Protein AF-A0A957AWR9-F1 (afdb_monomer_lite)

Foldseek 3Di:
DDDDDDDDPPPPPPLDDPDQDEDEEAQVCVQVLQVDQDPVRDRHFKYFHNDLQLFPVVLLVVLVCLQVVLVVCCVVVVPVVSNVVSVVVSVVSNCVRQQSSQKHFHHAQKKFFKDAPNHTDDIDHGGIGGHHSRIGGGMIGGNDDDDDDDDVVSVDDPD

Secondary structure (DSSP, 8-state):
-------S----------PPPEEEE-TTTHHHHTTSPPTTSPPPSEEEES----S-HHHHHHHHHHHHHHHHHHHHTT-HHHHHHHHHHHHHHHHHHHHHHHEEEEPTTEEEEEEETTEEEEEE-SEEEE--TT-EEEEEEE-S-------GGG-----

Sequence (159 aa):
MTESTLSNSYLTEHQGYSQLTQIRVPLAEAGEAFTMRDASGKIPIILVPAQPNRVRNELVLTALIIIFGGVALGLIFDRAVLISLALPIGLLLLVLGVYRAFIVRIPEGAKALLTRGGRYVRTVGAGTHLLAPWYVISHLVTEREIPFDVPVVNSPTKD

pLDDT: mean 72.15, std 16.51, range [33.09, 93.88]

Structure (mmCIF, N/CA/C/O backbone):
data_AF-A0A957AWR9-F1
#
_entry.id   AF-A0A957AWR9-F1
#
loop_
_atom_site.group_PDB
_atom_site.id
_atom_site.type_symbol
_atom_site.label_atom_id
_atom_site.label_alt_id
_atom_site.label_comp_id
_atom_site.label_asym_id
_atom_site.label_entity_id
_atom_site.label_seq_id
_atom_site.pdbx_PDB_ins_code
_atom_site.Cartn_x
_atom_site.Cartn_y
_atom_site.Cartn_z
_atom_site.occupancy
_atom_site.B_iso_or_equiv
_atom_site.auth_seq_id
_atom_site.auth_comp_id
_atom_site.auth_asym_id
_atom_site.auth_atom_id
_atom_site.pdbx_PDB_model_num
ATOM 1 N N . MET A 1 1 ? -58.105 -12.584 -0.917 1.00 40.47 1 MET A N 1
ATOM 2 C CA . MET A 1 1 ? -57.570 -13.396 -2.026 1.00 40.47 1 MET A CA 1
ATOM 3 C C . MET A 1 1 ? -56.784 -12.437 -2.910 1.00 40.47 1 MET A C 1
ATOM 5 O O . MET A 1 1 ? -57.410 -11.570 -3.492 1.00 40.47 1 MET A O 1
ATOM 9 N N . THR A 1 2 ? -55.459 -12.418 -2.984 1.00 40.19 2 THR A N 1
ATOM 10 C CA . THR A 1 2 ? -54.402 -13.219 -2.347 1.00 40.19 2 THR A CA 1
ATOM 11 C C . THR A 1 2 ? -53.068 -12.570 -2.750 1.00 40.19 2 THR A C 1
ATOM 13 O O . THR A 1 2 ? -52.989 -11.930 -3.793 1.00 40.19 2 THR A O 1
ATOM 16 N N . GLU A 1 3 ? -52.079 -12.717 -1.875 1.00 42.53 3 GLU A N 1
ATOM 17 C CA . GLU A 1 3 ? -50.635 -12.446 -1.974 1.00 42.53 3 GLU A CA 1
ATOM 18 C C . GLU A 1 3 ? -49.984 -12.331 -3.368 1.00 42.53 3 GLU A C 1
ATOM 20 O O . GLU A 1 3 ? -50.230 -13.169 -4.227 1.00 42.53 3 GLU A O 1
ATOM 25 N N . SER A 1 4 ? -49.056 -11.367 -3.517 1.00 46.81 4 SER A N 1
ATOM 26 C CA . SER A 1 4 ? -47.712 -11.509 -4.139 1.00 46.81 4 SER A CA 1
ATOM 27 C C . SER A 1 4 ? -47.152 -10.107 -4.464 1.00 46.81 4 SER A C 1
ATOM 29 O O . SER A 1 4 ? -47.841 -9.348 -5.133 1.00 46.81 4 SER A O 1
ATOM 31 N N . THR A 1 5 ? -45.959 -9.618 -4.121 1.00 44.06 5 THR A N 1
ATOM 32 C CA . THR A 1 5 ? -44.753 -10.119 -3.444 1.00 44.06 5 THR A CA 1
ATOM 33 C C . THR A 1 5 ? -43.879 -8.858 -3.289 1.00 44.06 5 THR A C 1
ATOM 35 O O . THR A 1 5 ? -43.506 -8.241 -4.279 1.00 44.06 5 THR A O 1
ATOM 38 N N . LEU A 1 6 ? -43.740 -8.267 -2.102 1.00 49.66 6 LEU A N 1
ATOM 39 C CA . LEU A 1 6 ? -42.608 -8.502 -1.197 1.00 49.66 6 LEU A CA 1
ATOM 40 C C . LEU A 1 6 ? -41.234 -8.550 -1.896 1.00 49.66 6 LEU A C 1
ATOM 42 O O . LEU A 1 6 ? -40.639 -9.615 -1.994 1.00 49.66 6 LEU A O 1
ATOM 46 N N . SER A 1 7 ? -40.700 -7.412 -2.353 1.00 39.31 7 SER A N 1
ATOM 47 C CA . SER A 1 7 ? -39.244 -7.275 -2.555 1.00 39.31 7 SER A CA 1
ATOM 48 C C . SER A 1 7 ? -38.808 -5.816 -2.728 1.00 39.31 7 SER A C 1
ATOM 50 O O . SER A 1 7 ? -38.272 -5.434 -3.760 1.00 39.31 7 SER A O 1
ATOM 52 N N . ASN A 1 8 ? -39.093 -4.939 -1.762 1.00 42.47 8 ASN A N 1
ATOM 53 C CA . ASN A 1 8 ? -38.449 -3.614 -1.771 1.00 42.47 8 ASN A CA 1
ATOM 54 C C . ASN A 1 8 ? -38.182 -3.033 -0.381 1.00 42.47 8 ASN A C 1
ATOM 56 O O . ASN A 1 8 ? -38.018 -1.832 -0.202 1.00 42.47 8 ASN A O 1
ATOM 60 N N . SER A 1 9 ? -38.114 -3.913 0.613 1.00 38.59 9 SER A N 1
ATOM 61 C CA . SER A 1 9 ? -37.796 -3.578 1.994 1.00 38.59 9 SER A CA 1
ATOM 62 C C . SER A 1 9 ? -36.631 -4.435 2.474 1.00 38.59 9 SER A C 1
ATOM 64 O O . SER A 1 9 ? -36.708 -5.083 3.513 1.00 38.59 9 SER A O 1
ATOM 66 N N . TYR A 1 10 ? -35.522 -4.421 1.732 1.00 35.12 10 TYR A N 1
ATOM 67 C CA . TYR A 1 10 ? -34.215 -4.576 2.368 1.00 35.12 10 TYR A CA 1
ATOM 68 C C . TYR A 1 10 ? -33.905 -3.247 3.052 1.00 35.12 10 TYR A C 1
ATOM 70 O O . TYR A 1 10 ? -33.071 -2.458 2.615 1.00 35.12 10 TYR A O 1
ATOM 78 N N . LEU A 1 11 ? -34.661 -2.988 4.120 1.00 33.09 11 LEU A N 1
ATOM 79 C CA . LEU A 1 11 ? -34.171 -2.205 5.229 1.00 33.09 11 LEU A CA 1
ATOM 80 C C . LEU A 1 11 ? -32.876 -2.899 5.638 1.00 33.09 11 LEU A C 1
ATOM 82 O O . LEU A 1 11 ? -32.898 -3.950 6.277 1.00 33.09 11 LEU A O 1
ATOM 86 N N . THR A 1 12 ? -31.739 -2.335 5.245 1.00 39.59 12 THR A N 1
ATOM 87 C CA . THR A 1 12 ? -30.506 -2.536 5.994 1.00 39.59 12 THR A CA 1
ATOM 88 C C . THR A 1 12 ? -30.711 -1.812 7.320 1.00 39.59 12 THR A C 1
ATOM 90 O O . THR A 1 12 ? -30.185 -0.729 7.562 1.00 39.59 12 THR A O 1
ATOM 93 N N . GLU A 1 13 ? -31.566 -2.389 8.160 1.00 37.34 13 GLU A N 1
ATOM 94 C CA . GLU A 1 13 ? -31.591 -2.139 9.582 1.00 37.34 13 GLU A CA 1
ATOM 95 C C . GLU A 1 13 ? -30.260 -2.695 10.083 1.00 37.34 13 GLU A C 1
ATOM 97 O O . GLU A 1 13 ? -30.120 -3.865 10.437 1.00 37.34 13 GLU A O 1
ATOM 102 N N . HIS A 1 14 ? -29.221 -1.863 10.009 1.00 39.31 14 HIS A N 1
ATOM 103 C CA . HIS A 1 14 ? -28.041 -2.048 10.828 1.00 39.31 14 HIS A CA 1
ATOM 104 C C . HIS A 1 14 ? -28.514 -1.894 12.272 1.00 39.31 14 HIS A C 1
ATOM 106 O O . HIS A 1 14 ? -28.476 -0.802 12.833 1.00 39.31 14 HIS A O 1
ATOM 112 N N . GLN A 1 15 ? -29.028 -2.989 12.839 1.00 39.22 15 GLN A N 1
ATOM 113 C CA . GLN A 1 15 ? -29.236 -3.143 14.269 1.00 39.22 15 GLN A CA 1
ATOM 114 C C . GLN A 1 15 ? -27.964 -2.650 14.955 1.00 39.22 15 GLN A C 1
ATOM 116 O O . GLN A 1 15 ? -26.869 -3.167 14.710 1.00 39.22 15 GLN A O 1
ATOM 121 N N . GLY A 1 16 ? -28.130 -1.561 15.706 1.00 43.00 16 GLY A N 1
ATOM 122 C CA . GLY A 1 16 ? -27.084 -0.705 16.247 1.00 43.00 16 GLY A CA 1
ATOM 123 C C . GLY A 1 16 ? -26.278 -1.373 17.347 1.00 43.00 16 GLY A C 1
ATOM 124 O O . GLY A 1 16 ? -26.273 -0.919 18.485 1.00 43.00 16 GLY A O 1
ATOM 125 N N . TYR A 1 17 ? -25.536 -2.421 17.008 1.00 41.53 17 TYR A N 1
ATOM 126 C CA . TYR A 1 17 ? -24.362 -2.780 17.779 1.00 41.53 17 TYR A CA 1
ATOM 127 C C . TYR A 1 17 ? -23.322 -1.691 17.541 1.00 41.53 17 TYR A C 1
ATOM 129 O O . TYR A 1 17 ? -23.028 -1.343 16.397 1.00 41.53 17 TYR A O 1
ATOM 137 N N . SER A 1 18 ? -22.774 -1.129 18.619 1.00 50.28 18 SER A N 1
ATOM 138 C CA . SER A 1 18 ? -21.662 -0.184 18.537 1.00 50.28 18 SER A CA 1
ATOM 139 C C . SER A 1 18 ? -20.435 -0.895 17.955 1.00 50.28 18 SER A C 1
ATOM 141 O O . SER A 1 18 ? -19.591 -1.412 18.684 1.00 50.28 18 SER A O 1
ATOM 143 N N . GLN A 1 19 ? -20.364 -0.959 16.629 1.00 56.97 19 GLN A N 1
ATOM 144 C CA . GLN A 1 19 ? -19.293 -1.599 15.887 1.00 56.97 19 GLN A CA 1
ATOM 145 C C . GLN A 1 19 ? -17.992 -0.815 16.089 1.00 56.97 19 GLN A C 1
ATOM 147 O O . GLN A 1 19 ? -17.989 0.419 16.103 1.00 56.97 19 GLN A O 1
ATOM 152 N N . LEU A 1 20 ? -16.882 -1.536 16.261 1.00 60.16 20 LEU A N 1
ATOM 153 C CA . LEU A 1 20 ? -15.551 -0.936 16.319 1.00 60.16 20 LEU A CA 1
ATOM 154 C C . LEU A 1 20 ? -15.302 -0.181 15.004 1.00 60.16 20 LEU A C 1
ATOM 156 O O . LEU A 1 20 ? -15.366 -0.775 13.927 1.00 60.16 20 LEU A O 1
ATOM 160 N N . THR A 1 21 ? -15.051 1.127 15.088 1.00 63.88 21 THR A N 1
ATOM 161 C CA . THR A 1 21 ? -14.836 1.981 13.914 1.00 63.88 21 THR A CA 1
ATOM 162 C C . THR A 1 21 ? -13.580 1.534 13.168 1.00 63.88 21 THR A C 1
ATOM 164 O O . THR A 1 21 ? -12.477 1.517 13.726 1.00 63.88 21 THR A O 1
ATOM 167 N N . GLN A 1 22 ? -13.763 1.174 11.900 1.00 66.06 22 GLN A N 1
ATOM 168 C CA . GLN A 1 22 ? -12.708 0.759 10.986 1.00 66.06 22 GLN A CA 1
ATOM 169 C C . GLN A 1 22 ? -12.583 1.793 9.872 1.00 66.06 22 GLN A C 1
ATOM 171 O O . GLN A 1 22 ? -13.561 2.081 9.185 1.00 66.06 22 GLN A O 1
ATOM 176 N N . ILE A 1 23 ? -11.370 2.296 9.651 1.00 67.88 23 ILE A N 1
ATOM 177 C CA . ILE A 1 23 ? -11.083 3.215 8.546 1.00 67.88 23 ILE A CA 1
ATOM 178 C C . ILE A 1 23 ? -9.964 2.670 7.661 1.00 67.88 23 ILE A C 1
ATOM 180 O O . ILE A 1 23 ? -9.086 1.916 8.097 1.00 67.88 23 ILE A O 1
ATOM 184 N N . ARG A 1 24 ? -10.012 3.033 6.379 1.00 61.31 24 ARG A N 1
ATOM 185 C CA . ARG A 1 24 ? -8.973 2.699 5.402 1.00 61.31 24 ARG A CA 1
ATOM 186 C C . ARG A 1 24 ? -8.089 3.917 5.205 1.00 61.31 24 ARG A C 1
ATOM 188 O O . ARG A 1 24 ? -8.558 4.922 4.689 1.00 61.31 24 ARG A O 1
ATOM 195 N N . VAL A 1 25 ? -6.826 3.820 5.603 1.00 64.19 25 VAL A N 1
ATOM 196 C CA . VAL A 1 25 ? -5.872 4.939 5.551 1.00 64.19 25 VAL A CA 1
ATOM 197 C C . VAL A 1 25 ? -4.529 4.424 5.028 1.00 64.19 25 VAL A C 1
ATOM 199 O O . VAL A 1 25 ? -4.187 3.262 5.273 1.00 64.19 25 VAL A O 1
ATOM 202 N N . PRO A 1 26 ? -3.757 5.222 4.271 1.00 64.56 26 PRO A N 1
ATOM 203 C CA . PRO A 1 26 ? -2.385 4.878 3.916 1.00 64.56 26 PRO A CA 1
ATOM 204 C C . PRO A 1 26 ? -1.530 4.568 5.153 1.00 64.56 26 PRO A C 1
ATOM 206 O O . PRO A 1 26 ? -1.643 5.214 6.189 1.00 64.56 26 PRO A O 1
ATOM 209 N N . LEU A 1 27 ? -0.614 3.600 5.046 1.00 60.19 27 LEU A N 1
ATOM 210 C CA . LEU A 1 27 ? 0.237 3.195 6.176 1.00 60.19 27 LEU A CA 1
ATOM 211 C C . LEU A 1 27 ? 1.092 4.352 6.730 1.00 60.19 27 LEU A C 1
ATOM 213 O O . LEU A 1 27 ? 1.375 4.382 7.923 1.00 60.19 27 LEU A O 1
ATOM 217 N N . ALA A 1 28 ? 1.485 5.299 5.873 1.00 63.94 28 ALA A N 1
ATOM 218 C CA . ALA A 1 28 ? 2.249 6.483 6.266 1.00 63.94 28 ALA A CA 1
ATOM 219 C C . ALA A 1 28 ? 1.446 7.440 7.166 1.00 63.94 28 ALA A C 1
ATOM 221 O O . ALA A 1 28 ? 2.012 8.047 8.068 1.00 63.94 28 ALA A O 1
ATOM 222 N N . GLU A 1 29 ? 0.135 7.519 6.947 1.00 60.19 29 GLU A N 1
ATOM 223 C CA . GLU A 1 29 ? -0.803 8.377 7.681 1.00 60.19 29 GLU A CA 1
ATOM 224 C C . GLU A 1 29 ? -1.465 7.634 8.850 1.00 60.19 29 GLU A C 1
ATOM 226 O O . GLU A 1 29 ? -2.161 8.233 9.665 1.00 60.19 29 GLU A O 1
ATOM 231 N N . ALA A 1 30 ? -1.230 6.323 8.981 1.00 59.47 30 ALA A N 1
ATOM 232 C CA . ALA A 1 30 ? -1.873 5.504 10.001 1.00 59.47 30 ALA A CA 1
ATOM 233 C C . ALA A 1 30 ? -1.589 6.003 11.428 1.00 59.47 30 ALA A C 1
ATOM 235 O O . ALA A 1 30 ? -2.469 5.938 12.280 1.00 59.47 30 ALA A O 1
ATOM 236 N N . GLY A 1 31 ? -0.386 6.531 11.686 1.00 58.53 31 GLY A N 1
ATOM 237 C CA . GLY A 1 31 ? -0.033 7.111 12.986 1.00 58.53 31 GLY A CA 1
ATOM 238 C C . GLY A 1 31 ? -0.849 8.357 13.338 1.00 58.53 31 GLY A C 1
ATOM 239 O O . GLY A 1 31 ? -1.255 8.509 14.485 1.00 58.53 31 GLY A O 1
ATOM 240 N N . GLU A 1 32 ? -1.133 9.206 12.352 1.00 61.88 32 GLU A N 1
ATOM 241 C CA . GLU A 1 32 ? -1.931 10.425 12.521 1.00 61.88 32 GLU A CA 1
ATOM 242 C C . GLU A 1 32 ? -3.431 10.104 12.611 1.00 61.88 32 GLU A C 1
ATOM 244 O O . GLU A 1 32 ? -4.160 10.670 13.428 1.00 61.88 32 GLU A O 1
ATOM 249 N N . ALA A 1 33 ? -3.881 9.101 11.859 1.00 58.19 33 ALA A N 1
ATOM 250 C CA . ALA A 1 33 ? -5.249 8.606 11.910 1.00 58.19 33 ALA A CA 1
ATOM 251 C C . ALA A 1 33 ? -5.612 7.941 13.251 1.00 58.19 33 ALA A C 1
ATOM 253 O O . ALA A 1 33 ? -6.766 8.002 13.662 1.00 58.19 33 ALA A O 1
ATOM 254 N N . PHE A 1 34 ? -4.6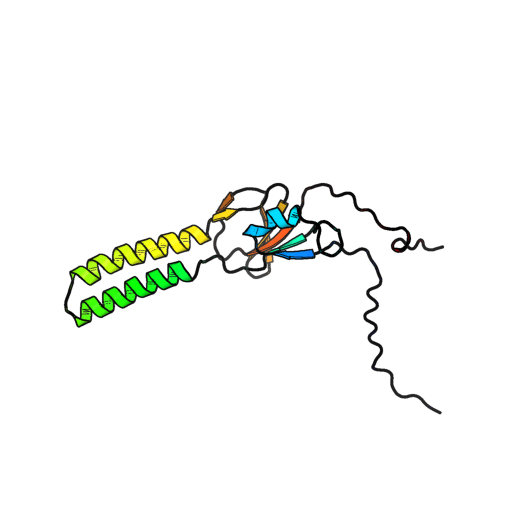44 7.372 13.980 1.00 55.81 34 PHE A N 1
ATOM 255 C CA . PHE A 1 34 ? -4.859 6.922 15.365 1.00 55.81 34 PHE A CA 1
ATOM 256 C C . PHE A 1 34 ? -5.002 8.079 16.370 1.00 55.81 34 PHE A C 1
ATOM 258 O O . PHE A 1 34 ? -5.431 7.857 17.502 1.00 55.81 34 PHE A O 1
ATOM 265 N N . THR A 1 35 ? -4.636 9.306 15.988 1.00 58.31 35 THR A N 1
ATOM 266 C CA . THR A 1 35 ? -4.765 10.510 16.827 1.00 58.31 35 THR A CA 1
ATOM 267 C C . THR A 1 35 ? -5.932 11.413 16.435 1.00 58.31 35 THR A C 1
ATOM 269 O O . THR A 1 35 ? -6.394 12.193 17.268 1.00 58.31 35 THR A O 1
ATOM 272 N N . MET A 1 36 ? -6.438 11.308 15.204 1.00 56.59 36 MET A N 1
ATOM 273 C CA . MET A 1 36 ? -7.545 12.125 14.714 1.00 56.59 36 MET A CA 1
ATOM 274 C C . MET A 1 36 ? -8.894 11.446 14.989 1.00 56.59 36 MET A C 1
ATOM 276 O O . MET A 1 36 ? -9.063 10.248 14.765 1.00 56.59 36 MET A O 1
ATOM 280 N N . ARG A 1 37 ? -9.873 12.212 15.485 1.00 55.56 37 ARG A N 1
ATOM 281 C CA . ARG A 1 37 ? -11.257 11.730 15.610 1.00 55.56 37 ARG A CA 1
ATOM 282 C C . ARG A 1 37 ? -11.880 11.668 14.215 1.00 55.56 37 ARG A C 1
ATOM 284 O O . ARG A 1 37 ? -11.811 12.647 13.477 1.00 55.56 37 ARG A O 1
ATOM 291 N N . ASP A 1 38 ? -12.478 10.529 13.878 1.00 56.19 38 ASP A N 1
ATOM 292 C CA . ASP A 1 38 ? -13.222 10.329 12.629 1.00 56.19 38 ASP A CA 1
ATOM 293 C C . ASP A 1 38 ? -14.435 11.286 12.547 1.00 56.19 38 ASP A C 1
ATOM 295 O O . ASP A 1 38 ? -14.826 11.889 13.549 1.00 56.19 38 ASP A O 1
ATOM 299 N N . ALA A 1 39 ? -15.088 11.392 11.386 1.00 54.34 39 ALA A N 1
ATOM 300 C CA . ALA A 1 39 ? -16.293 12.205 11.162 1.00 54.34 39 ALA A CA 1
ATOM 301 C C . ALA A 1 39 ? -17.447 11.884 12.140 1.00 54.34 39 ALA A C 1
ATOM 303 O O . ALA A 1 39 ? -18.338 12.703 12.348 1.00 54.34 39 ALA A O 1
ATOM 304 N N . SER A 1 40 ? -17.402 10.710 12.779 1.00 52.84 40 SER A N 1
ATOM 305 C CA . SER A 1 40 ? -18.328 10.273 13.834 1.00 52.84 40 SER A CA 1
ATOM 306 C C . SER A 1 40 ? -17.848 10.576 15.270 1.00 52.84 40 SER A C 1
ATOM 308 O O . SER A 1 40 ? -18.435 10.084 16.231 1.00 52.84 40 SER A O 1
ATOM 310 N N . GLY A 1 41 ? -16.753 11.324 15.453 1.00 58.56 41 GLY A N 1
ATOM 311 C CA . GLY A 1 41 ? -16.200 11.723 16.757 1.00 58.56 41 GLY A CA 1
ATOM 312 C C . GLY A 1 41 ? -15.453 10.628 17.538 1.00 58.56 41 GLY A C 1
ATOM 313 O O . GLY A 1 41 ? -14.998 10.888 18.659 1.00 58.56 41 GLY A O 1
ATOM 314 N N . LYS A 1 42 ? -15.310 9.424 16.962 1.00 55.56 42 LYS A N 1
ATOM 315 C CA . LYS A 1 42 ? -14.679 8.237 17.570 1.00 55.56 42 LYS A CA 1
ATOM 316 C C . LYS A 1 42 ? -13.240 8.042 17.078 1.00 55.56 42 LYS A C 1
ATOM 318 O O . LYS A 1 42 ? -12.910 8.412 15.954 1.00 55.56 42 LYS A O 1
ATOM 323 N N . ILE A 1 43 ? -12.393 7.456 17.926 1.00 57.53 43 ILE A N 1
ATOM 324 C CA . ILE A 1 43 ? -11.016 7.084 17.570 1.00 57.53 43 ILE A CA 1
ATOM 325 C C . ILE A 1 43 ? -11.062 5.716 16.866 1.00 57.53 43 ILE A C 1
ATOM 327 O O . ILE A 1 43 ? -11.608 4.768 17.437 1.00 57.53 43 ILE A O 1
ATOM 331 N N . PRO A 1 44 ? -10.530 5.589 15.641 1.00 60.34 44 PRO A N 1
ATOM 332 C CA . PRO A 1 44 ? -10.528 4.327 14.908 1.00 60.34 44 PRO A CA 1
ATOM 333 C C . PRO A 1 44 ? -9.591 3.306 15.569 1.00 60.34 44 PRO A C 1
ATOM 335 O O . PRO A 1 44 ? -8.424 3.585 15.837 1.00 60.34 44 PRO A O 1
ATOM 338 N N . ILE A 1 45 ? -10.102 2.098 15.814 1.00 58.22 45 ILE A N 1
ATOM 339 C CA . ILE A 1 45 ? -9.375 1.027 16.525 1.00 58.22 45 ILE A CA 1
ATOM 340 C C . ILE A 1 45 ? -8.604 0.139 15.540 1.00 58.22 45 ILE A C 1
ATOM 342 O O . ILE A 1 45 ? -7.544 -0.399 15.874 1.00 58.22 45 ILE A O 1
ATOM 346 N N . ILE A 1 46 ? -9.128 0.001 14.317 1.00 58.97 46 ILE A N 1
ATOM 347 C CA . ILE A 1 46 ? -8.581 -0.867 13.274 1.00 58.97 46 ILE A CA 1
ATOM 348 C C . ILE A 1 46 ? -8.318 -0.046 12.014 1.00 58.97 46 ILE A C 1
ATOM 350 O O . ILE A 1 46 ? -9.246 0.515 11.426 1.00 58.97 46 ILE A O 1
ATOM 354 N N . LEU A 1 47 ? -7.063 -0.040 11.561 1.00 65.25 47 LEU A N 1
ATOM 355 C CA . LEU A 1 47 ? -6.682 0.548 10.279 1.00 65.25 47 LEU A CA 1
ATOM 356 C C . LEU A 1 47 ? -6.337 -0.530 9.258 1.00 65.25 47 LEU A C 1
ATOM 358 O O . LEU A 1 47 ? -5.476 -1.380 9.490 1.00 65.25 47 LEU A O 1
ATOM 362 N N . VAL A 1 48 ? -6.984 -0.461 8.096 1.00 64.69 48 VAL A N 1
ATOM 363 C CA . VAL A 1 48 ? -6.610 -1.266 6.928 1.00 64.69 48 VAL A CA 1
ATOM 364 C C . VAL A 1 48 ? -5.781 -0.394 5.993 1.00 64.69 48 VAL A C 1
ATOM 366 O O . VAL A 1 48 ? -6.288 0.633 5.530 1.00 64.69 48 VAL A O 1
ATOM 369 N N . PRO A 1 49 ? -4.527 -0.769 5.690 1.00 61.94 49 PRO A N 1
ATOM 370 C CA . PRO A 1 49 ? -3.696 0.012 4.792 1.00 61.94 49 PRO A CA 1
ATOM 371 C C . PRO A 1 49 ? -4.321 0.061 3.393 1.00 61.94 49 PRO A C 1
ATOM 373 O O . PRO A 1 49 ? -4.536 -0.968 2.754 1.00 61.94 49 PRO A O 1
ATOM 376 N N . ALA A 1 50 ? -4.602 1.275 2.915 1.00 54.41 50 ALA A N 1
ATOM 377 C CA . ALA A 1 50 ? -5.266 1.505 1.629 1.00 54.41 50 ALA A CA 1
ATOM 378 C C . ALA A 1 50 ? -4.385 1.166 0.410 1.00 54.41 50 ALA A C 1
ATOM 380 O O . ALA A 1 50 ? -4.900 0.870 -0.666 1.00 54.41 50 ALA A O 1
ATOM 381 N N . GLN A 1 51 ? -3.058 1.186 0.571 1.00 56.88 51 GLN A N 1
ATOM 382 C CA . GLN A 1 51 ? -2.107 0.917 -0.506 1.00 56.88 51 GLN A CA 1
ATOM 383 C C . GLN A 1 51 ? -1.220 -0.289 -0.168 1.00 56.88 51 GLN A C 1
ATOM 385 O O . GLN A 1 51 ? -0.314 -0.178 0.662 1.00 56.88 51 GLN A O 1
ATOM 390 N N . PRO A 1 52 ? -1.442 -1.445 -0.818 1.00 53.59 52 PRO A N 1
ATOM 391 C CA . PRO A 1 52 ? -0.564 -2.603 -0.682 1.00 53.59 52 PRO A CA 1
ATOM 392 C C . PRO A 1 52 ? 0.723 -2.464 -1.510 1.00 53.59 52 PRO A C 1
ATOM 394 O O . PRO A 1 52 ? 1.702 -3.153 -1.228 1.00 53.59 52 PRO A O 1
ATOM 397 N N . ASN A 1 53 ? 0.741 -1.593 -2.528 1.00 52.19 53 ASN A N 1
ATOM 398 C CA . ASN A 1 53 ? 1.863 -1.499 -3.456 1.00 52.19 53 ASN A CA 1
ATOM 399 C C . ASN A 1 53 ? 2.955 -0.564 -2.909 1.00 52.19 53 ASN A C 1
ATOM 401 O O . ASN A 1 53 ? 2.871 0.655 -3.016 1.00 52.19 53 ASN A O 1
ATOM 405 N N . ARG A 1 54 ? 3.963 -1.167 -2.269 1.00 59.97 54 ARG A N 1
ATOM 406 C CA . ARG A 1 54 ? 5.050 -0.487 -1.534 1.00 59.97 54 ARG A CA 1
ATOM 407 C C . ARG A 1 54 ? 6.157 0.070 -2.433 1.00 59.97 54 ARG A C 1
ATOM 409 O O . ARG A 1 54 ? 7.026 0.800 -1.961 1.00 59.97 54 ARG A O 1
ATOM 416 N N . VAL A 1 55 ? 6.170 -0.315 -3.707 1.00 60.34 55 VAL A N 1
ATOM 417 C CA . VAL A 1 55 ? 7.196 0.105 -4.661 1.00 60.34 55 VAL A CA 1
ATOM 418 C C . VAL A 1 55 ? 6.789 1.456 -5.236 1.00 60.34 55 VAL A C 1
ATOM 420 O O . VAL A 1 55 ? 5.725 1.579 -5.840 1.00 60.34 55 VAL A O 1
ATOM 423 N N . ARG A 1 56 ? 7.634 2.484 -5.072 1.00 65.56 56 ARG A N 1
ATOM 424 C CA . ARG A 1 56 ? 7.477 3.731 -5.832 1.00 65.56 56 ARG A CA 1
ATOM 425 C C . ARG A 1 56 ? 7.728 3.406 -7.298 1.00 65.56 56 ARG A C 1
ATOM 427 O O . ARG A 1 56 ? 8.878 3.396 -7.740 1.00 65.56 56 ARG A O 1
ATOM 434 N N . ASN A 1 57 ? 6.651 3.129 -8.028 1.00 70.31 57 ASN A N 1
ATOM 435 C CA . ASN A 1 57 ? 6.699 2.798 -9.450 1.00 70.31 57 ASN A CA 1
ATOM 436 C C . ASN A 1 57 ? 7.498 3.839 -10.244 1.00 70.31 57 ASN A C 1
ATOM 438 O O . ASN A 1 57 ? 8.175 3.467 -11.186 1.00 70.31 57 ASN A O 1
ATOM 442 N N . GLU A 1 58 ? 7.513 5.104 -9.816 1.00 79.81 58 GLU A N 1
ATOM 443 C CA . GLU A 1 58 ? 8.312 6.179 -10.417 1.00 79.81 58 GLU A CA 1
ATOM 444 C C . GLU A 1 58 ? 9.815 5.869 -10.476 1.00 79.81 58 GLU A C 1
ATOM 446 O O . GLU A 1 58 ? 10.432 6.028 -11.526 1.00 79.81 58 GLU A O 1
ATOM 451 N N . LEU A 1 59 ? 10.418 5.404 -9.374 1.00 79.50 59 LEU A N 1
ATOM 452 C CA . LEU A 1 59 ? 11.862 5.141 -9.318 1.00 79.50 59 LEU A CA 1
ATOM 453 C C . LEU A 1 59 ? 12.230 3.905 -10.137 1.00 79.50 59 LEU A C 1
ATOM 455 O O . LEU A 1 59 ? 13.220 3.919 -10.863 1.00 79.50 59 LEU A O 1
ATOM 459 N N . VAL A 1 60 ? 11.411 2.855 -10.051 1.00 82.31 60 VAL A N 1
ATOM 460 C CA . VAL A 1 60 ? 11.624 1.621 -10.818 1.00 82.31 60 VAL A CA 1
ATOM 461 C C . VAL A 1 60 ? 11.403 1.863 -12.310 1.00 82.31 60 VAL A C 1
ATOM 463 O O . VAL A 1 60 ? 12.205 1.413 -13.122 1.00 82.31 60 VAL A O 1
ATOM 466 N N . LEU A 1 61 ? 10.375 2.628 -12.683 1.00 86.56 61 LEU A N 1
ATOM 467 C CA . LEU A 1 61 ? 10.106 3.001 -14.069 1.00 86.56 61 LEU A CA 1
ATOM 468 C C . LEU A 1 61 ? 11.228 3.877 -14.633 1.00 86.56 61 LEU A C 1
ATOM 470 O O . LEU A 1 61 ? 11.714 3.605 -15.725 1.00 86.56 61 LEU A O 1
ATOM 474 N N . THR A 1 62 ? 11.691 4.873 -13.872 1.00 87.25 62 THR A N 1
ATOM 475 C CA . THR A 1 62 ? 12.832 5.716 -14.262 1.00 87.25 62 THR A CA 1
ATOM 476 C C . THR A 1 62 ? 14.088 4.872 -14.469 1.00 87.25 62 THR A C 1
ATOM 478 O O . THR A 1 62 ? 14.775 5.028 -15.475 1.00 87.25 62 THR A O 1
ATOM 481 N N . ALA A 1 63 ? 14.365 3.931 -13.562 1.00 87.50 63 ALA A N 1
ATOM 482 C CA . ALA A 1 63 ? 15.490 3.014 -13.694 1.00 87.50 63 ALA A CA 1
ATOM 483 C C . ALA A 1 63 ? 15.388 2.159 -14.966 1.00 87.50 63 ALA A C 1
ATOM 485 O O . ALA A 1 63 ? 16.353 2.071 -15.722 1.00 87.50 63 ALA A O 1
ATOM 486 N N . LEU A 1 64 ? 14.213 1.586 -15.248 1.00 90.50 64 LEU A N 1
ATOM 487 C CA . LEU A 1 64 ? 13.979 0.810 -16.467 1.00 90.50 64 LEU A CA 1
ATOM 488 C C . LEU A 1 64 ? 14.161 1.664 -17.727 1.00 90.50 64 LEU A C 1
ATOM 490 O O . LEU A 1 64 ? 14.829 1.224 -18.656 1.00 90.50 64 LEU A O 1
ATOM 494 N N . ILE A 1 65 ? 13.638 2.891 -17.750 1.00 93.00 65 ILE A N 1
ATOM 495 C CA . ILE A 1 65 ? 13.805 3.811 -18.883 1.00 93.00 65 ILE A CA 1
ATOM 496 C C . ILE A 1 65 ? 15.284 4.128 -19.117 1.00 93.00 65 ILE A C 1
ATOM 498 O O . ILE A 1 65 ? 15.726 4.128 -20.261 1.00 93.00 65 ILE A O 1
ATOM 502 N N . ILE A 1 66 ? 16.067 4.360 -18.061 1.00 91.19 66 ILE A N 1
ATOM 503 C CA . ILE A 1 66 ? 17.504 4.636 -18.187 1.00 91.19 66 ILE A CA 1
ATOM 504 C C . ILE A 1 66 ? 18.247 3.417 -18.738 1.00 91.19 66 ILE A C 1
ATOM 506 O O . ILE A 1 66 ? 19.063 3.574 -19.643 1.00 91.19 66 ILE A O 1
ATOM 510 N N . ILE A 1 67 ? 17.948 2.212 -18.243 1.00 91.81 67 ILE A N 1
ATOM 511 C CA . ILE A 1 67 ? 18.575 0.975 -18.728 1.00 91.81 67 ILE A CA 1
ATOM 512 C C . ILE A 1 67 ? 18.211 0.747 -20.195 1.00 91.81 67 ILE A C 1
ATOM 514 O O . ILE A 1 67 ? 19.092 0.685 -21.046 1.00 91.81 67 ILE A O 1
ATOM 518 N N . PHE A 1 68 ? 16.919 0.646 -20.507 1.00 93.88 68 PHE A N 1
ATOM 519 C CA . PHE A 1 68 ? 16.463 0.315 -21.854 1.00 93.88 68 PHE A CA 1
ATOM 520 C C . PHE A 1 68 ? 16.763 1.433 -22.851 1.00 93.88 68 PHE A C 1
ATOM 522 O O . PHE A 1 68 ? 17.270 1.162 -23.935 1.00 93.88 68 PHE A O 1
ATOM 529 N N . GLY A 1 69 ? 16.504 2.687 -22.482 1.00 91.50 69 GLY A N 1
ATOM 530 C CA . GLY A 1 69 ? 16.773 3.849 -23.322 1.00 91.50 69 GLY A CA 1
ATOM 531 C C . GLY A 1 69 ? 18.266 4.069 -23.541 1.00 91.50 69 GLY A C 1
ATOM 532 O O . GLY A 1 69 ? 18.692 4.270 -24.675 1.00 91.50 69 GLY A O 1
ATOM 533 N N . GLY A 1 70 ? 19.079 3.970 -22.488 1.00 89.38 70 GLY A N 1
ATOM 534 C CA . GLY A 1 70 ? 20.529 4.126 -22.590 1.00 89.38 70 GLY A CA 1
ATOM 535 C C . GLY A 1 70 ? 21.193 3.017 -23.407 1.00 89.38 70 GLY A C 1
ATOM 536 O O . GLY A 1 70 ? 22.064 3.306 -24.227 1.00 89.38 70 GLY A O 1
ATOM 537 N N . VAL A 1 71 ? 20.741 1.767 -23.256 1.00 90.62 71 VAL A N 1
ATOM 538 C CA . VAL A 1 71 ? 21.214 0.640 -24.075 1.00 90.62 71 VAL A CA 1
ATOM 539 C C . VAL A 1 71 ? 20.764 0.795 -25.529 1.00 90.62 71 VAL A C 1
ATOM 541 O O . VAL A 1 71 ? 21.596 0.701 -26.425 1.00 90.62 71 VAL A O 1
ATOM 544 N N . ALA A 1 72 ? 19.486 1.088 -25.786 1.00 92.19 72 ALA A N 1
ATOM 545 C CA . ALA A 1 72 ? 18.968 1.241 -27.147 1.00 92.19 72 ALA A CA 1
ATOM 546 C C . ALA A 1 72 ? 19.658 2.386 -27.904 1.00 92.19 72 ALA A C 1
ATOM 548 O O . ALA A 1 72 ? 20.123 2.192 -29.025 1.00 92.19 72 ALA A O 1
ATOM 549 N N . LEU A 1 73 ? 19.789 3.563 -27.281 1.00 90.69 73 LEU A N 1
ATOM 550 C CA . LEU A 1 73 ? 20.506 4.697 -27.871 1.00 90.69 73 LEU A CA 1
ATOM 551 C C . LEU A 1 73 ? 21.996 4.387 -28.050 1.00 90.69 73 LEU A C 1
ATOM 553 O O . LEU A 1 73 ? 22.574 4.733 -29.076 1.00 90.69 73 LEU A O 1
ATOM 557 N N . GLY A 1 74 ? 22.618 3.708 -27.086 1.00 89.81 74 GLY A N 1
ATOM 558 C CA . GLY A 1 74 ? 24.009 3.282 -27.191 1.00 89.81 74 GLY A CA 1
ATOM 559 C C . GLY A 1 74 ? 24.269 2.368 -28.391 1.00 89.81 74 GLY A C 1
ATOM 560 O O . GLY A 1 74 ? 25.290 2.534 -29.049 1.00 89.81 74 GLY A O 1
ATOM 561 N N . LEU A 1 75 ? 23.329 1.471 -28.710 1.00 90.69 75 LEU A N 1
ATOM 562 C CA . LEU A 1 75 ? 23.397 0.585 -29.878 1.00 90.69 75 LEU A CA 1
ATOM 563 C C . LEU A 1 75 ? 23.112 1.317 -31.199 1.00 90.69 75 LEU A C 1
ATOM 565 O O . LEU A 1 75 ? 23.800 1.076 -32.183 1.00 90.69 75 LEU A O 1
ATOM 569 N N . ILE A 1 76 ? 22.124 2.220 -31.233 1.00 93.44 76 ILE A N 1
ATOM 570 C CA . ILE A 1 76 ? 21.752 2.970 -32.450 1.00 93.44 76 ILE A CA 1
ATOM 571 C C . ILE A 1 76 ? 22.859 3.943 -32.872 1.00 93.44 76 ILE A C 1
ATOM 573 O O . ILE A 1 76 ? 23.132 4.096 -34.059 1.00 93.44 76 ILE A O 1
ATOM 577 N N . PHE A 1 77 ? 23.482 4.615 -31.904 1.00 92.00 77 PHE A N 1
ATOM 578 C CA . PHE A 1 77 ? 24.504 5.636 -32.148 1.00 92.00 77 PHE A CA 1
ATOM 579 C C . PHE A 1 77 ? 25.942 5.108 -32.007 1.00 92.00 77 PHE A C 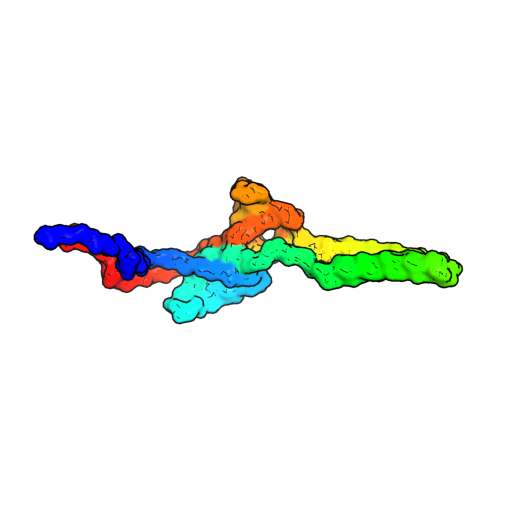1
ATOM 581 O O . PHE A 1 77 ? 26.871 5.913 -32.037 1.00 92.00 77 PHE A O 1
ATOM 588 N N . ASP A 1 78 ? 26.117 3.794 -31.818 1.00 89.56 78 ASP A N 1
ATOM 589 C CA . ASP A 1 78 ? 27.400 3.102 -31.606 1.00 89.56 78 ASP A CA 1
ATOM 590 C C . ASP A 1 78 ? 28.296 3.765 -30.538 1.00 89.56 78 ASP A C 1
ATOM 592 O O . ASP A 1 78 ? 29.506 3.947 -30.673 1.00 89.56 78 ASP A O 1
ATOM 596 N N . ARG A 1 79 ? 27.672 4.199 -29.437 1.00 90.25 79 ARG A N 1
ATOM 597 C CA . ARG A 1 79 ? 28.350 4.868 -28.319 1.00 90.25 79 ARG A CA 1
ATOM 598 C C . ARG A 1 79 ? 28.416 3.946 -27.115 1.00 90.25 79 ARG A C 1
ATOM 600 O O . ARG A 1 79 ? 27.561 4.002 -26.230 1.00 90.25 79 ARG A O 1
ATOM 607 N N . ALA A 1 80 ? 29.507 3.189 -27.019 1.00 88.56 80 ALA A N 1
ATOM 608 C CA . ALA A 1 80 ? 29.778 2.300 -25.886 1.00 88.56 80 ALA A CA 1
ATOM 609 C C . ALA A 1 80 ? 29.732 3.018 -24.520 1.00 88.56 80 ALA A C 1
ATOM 611 O O . ALA A 1 80 ? 29.300 2.438 -23.527 1.00 88.56 80 ALA A O 1
ATOM 612 N N . VAL A 1 81 ? 30.103 4.304 -24.469 1.00 89.50 81 VAL A N 1
ATOM 613 C CA . VAL A 1 81 ? 30.049 5.120 -23.241 1.00 89.50 81 VAL A CA 1
ATOM 614 C C . VAL A 1 81 ? 28.624 5.228 -22.683 1.00 89.50 81 VAL A C 1
ATOM 616 O O . VAL A 1 81 ? 28.448 5.168 -21.468 1.00 89.50 81 VAL A O 1
ATOM 619 N N . LEU A 1 82 ? 27.602 5.342 -23.543 1.00 85.44 82 LEU A N 1
ATOM 620 C CA . LEU A 1 82 ? 26.204 5.427 -23.100 1.00 85.44 82 LEU A CA 1
ATOM 621 C C . LEU A 1 82 ? 25.754 4.123 -22.441 1.00 85.44 82 LEU A C 1
ATOM 623 O O . LEU A 1 82 ? 25.126 4.161 -21.388 1.00 85.44 82 LEU A O 1
ATOM 627 N N . ILE A 1 83 ? 26.133 2.980 -23.015 1.00 86.75 83 ILE A N 1
ATOM 628 C CA . ILE A 1 83 ? 25.811 1.652 -22.478 1.00 86.75 83 ILE A CA 1
ATOM 629 C C . ILE A 1 83 ? 26.502 1.451 -21.125 1.00 86.75 83 ILE A C 1
ATOM 631 O O . ILE A 1 83 ? 25.854 1.104 -20.135 1.00 86.75 83 ILE A O 1
ATOM 635 N N . SER A 1 84 ? 27.807 1.733 -21.071 1.00 89.69 84 SER A N 1
ATOM 636 C CA . SER A 1 84 ? 28.626 1.576 -19.866 1.00 89.69 84 SER A CA 1
ATOM 637 C C . SER A 1 84 ? 28.169 2.456 -18.708 1.00 89.69 84 SER A C 1
ATOM 639 O O . SER A 1 84 ? 28.366 2.075 -17.560 1.00 89.69 84 SER A O 1
ATOM 641 N N . LEU A 1 85 ? 27.558 3.614 -18.980 1.00 90.81 85 LEU A N 1
ATOM 642 C CA . LEU A 1 85 ? 27.041 4.507 -17.943 1.00 90.81 85 LEU A CA 1
ATOM 643 C C . LEU A 1 85 ? 25.582 4.192 -17.570 1.00 90.81 85 LEU A C 1
ATOM 645 O O . LEU A 1 85 ? 25.218 4.237 -16.395 1.00 90.81 85 LEU A O 1
ATOM 649 N N . ALA A 1 86 ? 24.749 3.831 -18.547 1.00 89.50 86 ALA A N 1
ATOM 650 C CA . ALA A 1 86 ? 23.332 3.544 -18.337 1.00 89.50 86 ALA A CA 1
ATOM 651 C C . ALA A 1 86 ? 23.096 2.302 -17.471 1.00 89.50 86 ALA A C 1
ATOM 653 O O . ALA A 1 86 ? 22.221 2.321 -16.605 1.00 89.50 86 ALA A O 1
ATOM 654 N N . LEU A 1 87 ? 23.888 1.242 -17.665 1.00 89.88 87 LEU A N 1
ATOM 655 C CA . LEU A 1 87 ? 23.762 0.008 -16.887 1.00 89.88 87 LEU A CA 1
ATOM 656 C C . LEU A 1 87 ? 23.998 0.209 -15.380 1.00 89.88 87 LEU A C 1
ATOM 658 O O . LEU A 1 87 ? 23.095 -0.124 -14.612 1.00 89.88 87 LEU A O 1
ATOM 662 N N . PRO A 1 88 ? 25.137 0.758 -14.910 1.00 92.19 88 PRO A N 1
ATOM 663 C CA . PRO A 1 88 ? 25.369 0.929 -13.480 1.00 92.19 88 PRO A CA 1
ATOM 664 C C . PRO A 1 88 ? 24.419 1.954 -12.856 1.00 92.19 88 PRO A C 1
ATOM 666 O O . PRO A 1 88 ? 23.920 1.712 -11.760 1.00 92.19 88 PRO A O 1
ATOM 669 N N . ILE A 1 89 ? 24.115 3.063 -13.545 1.00 90.38 89 ILE A N 1
ATOM 670 C CA . ILE A 1 89 ? 23.189 4.085 -13.029 1.00 90.38 89 ILE A CA 1
ATOM 671 C C . ILE A 1 89 ? 21.776 3.517 -12.904 1.00 90.38 89 ILE A C 1
ATOM 673 O O . ILE A 1 89 ? 21.133 3.647 -11.861 1.00 90.38 89 ILE A O 1
ATOM 677 N N . GLY A 1 90 ? 21.292 2.866 -13.958 1.00 89.88 90 GLY A N 1
ATOM 678 C CA . GLY A 1 90 ? 19.974 2.256 -13.972 1.00 89.88 90 GLY A CA 1
ATOM 679 C C . GLY A 1 90 ? 19.846 1.138 -12.938 1.00 89.88 90 GLY A C 1
ATOM 680 O O . GLY A 1 90 ? 18.871 1.103 -12.190 1.00 89.88 90 GLY A O 1
ATOM 681 N N . LEU A 1 91 ? 20.858 0.272 -12.822 1.00 92.06 91 LEU A N 1
ATOM 682 C CA . LEU A 1 91 ? 20.891 -0.787 -11.814 1.00 92.06 91 LEU A CA 1
ATOM 683 C C . LEU A 1 91 ? 20.885 -0.216 -10.390 1.00 92.06 91 LEU A C 1
ATOM 685 O O . LEU A 1 91 ? 20.127 -0.691 -9.548 1.00 92.06 91 LEU A O 1
ATOM 689 N N . LEU A 1 92 ? 21.683 0.821 -10.121 1.00 90.88 92 LEU A N 1
ATOM 690 C CA . LEU A 1 92 ? 21.730 1.484 -8.818 1.00 90.88 92 LEU A CA 1
ATOM 691 C C . LEU A 1 92 ? 20.360 2.054 -8.430 1.00 90.88 92 LEU A C 1
ATOM 693 O O . LEU A 1 92 ? 19.893 1.830 -7.313 1.00 90.88 92 LEU A O 1
ATOM 697 N N . LEU A 1 93 ? 19.698 2.758 -9.352 1.00 87.81 93 LEU A N 1
ATOM 698 C CA . LEU A 1 93 ? 18.361 3.311 -9.123 1.00 87.81 93 LEU A CA 1
ATOM 699 C C . LEU A 1 93 ? 17.314 2.216 -8.912 1.00 87.81 93 LEU A C 1
ATOM 701 O O . LEU A 1 93 ? 16.461 2.353 -8.034 1.00 87.81 93 LEU A O 1
ATOM 705 N N . LEU A 1 94 ? 17.398 1.119 -9.667 1.00 87.56 94 LEU A N 1
ATOM 706 C CA . LEU A 1 94 ? 16.514 -0.031 -9.512 1.00 87.56 94 LEU A CA 1
ATOM 707 C C . LEU A 1 94 ? 16.679 -0.663 -8.125 1.00 87.56 94 LEU A C 1
ATOM 709 O O . LEU A 1 94 ? 15.694 -0.845 -7.410 1.00 87.56 94 LEU A O 1
ATOM 713 N N . VAL A 1 95 ? 17.920 -0.932 -7.712 1.00 87.75 95 VAL A N 1
ATOM 714 C CA . VAL A 1 95 ? 18.233 -1.489 -6.389 1.00 87.75 95 VAL A CA 1
ATOM 715 C C . VAL A 1 95 ? 17.758 -0.553 -5.284 1.00 87.75 95 VAL A C 1
ATOM 717 O O . VAL A 1 95 ? 17.123 -1.009 -4.339 1.00 87.75 95 VAL A O 1
ATOM 720 N N . LEU A 1 96 ? 17.998 0.753 -5.402 1.00 85.44 96 LEU A N 1
ATOM 721 C CA . LEU A 1 96 ? 17.591 1.733 -4.396 1.00 85.44 96 LEU A CA 1
ATOM 722 C C . LEU A 1 96 ? 16.063 1.871 -4.307 1.00 85.44 96 LEU A C 1
ATOM 724 O O . LEU A 1 96 ? 15.512 1.937 -3.204 1.00 85.44 96 LEU A O 1
ATOM 728 N N . GLY A 1 97 ? 15.373 1.871 -5.450 1.00 82.50 97 GLY A N 1
ATOM 729 C CA . GLY A 1 97 ? 13.912 1.902 -5.524 1.00 82.50 97 GLY A CA 1
ATOM 730 C C . GLY A 1 97 ? 13.277 0.664 -4.893 1.00 82.50 97 GLY A C 1
ATOM 731 O O . GLY A 1 97 ? 12.328 0.782 -4.117 1.00 82.50 97 GLY A O 1
ATOM 732 N N . VAL A 1 98 ? 13.848 -0.512 -5.158 1.00 81.00 98 VAL A N 1
ATOM 733 C CA . VAL A 1 98 ? 13.415 -1.775 -4.556 1.00 81.00 98 VAL A CA 1
ATOM 734 C C . VAL A 1 98 ? 13.741 -1.806 -3.063 1.00 81.00 98 VAL A C 1
ATOM 736 O O . VAL A 1 98 ? 12.856 -2.091 -2.265 1.00 81.00 98 VAL A O 1
ATOM 739 N N . TYR A 1 99 ? 14.959 -1.448 -2.651 1.00 79.62 99 TYR A N 1
ATOM 740 C CA . TYR A 1 99 ? 15.397 -1.462 -1.249 1.00 79.62 99 TYR A CA 1
ATOM 741 C C . TYR A 1 99 ? 14.526 -0.574 -0.353 1.00 79.62 99 TYR A C 1
ATOM 743 O O . TYR A 1 99 ? 14.137 -0.978 0.743 1.00 79.62 99 TYR A O 1
ATOM 751 N N . ARG A 1 100 ? 14.133 0.609 -0.841 1.00 75.81 100 ARG A N 1
ATOM 752 C CA . ARG A 1 100 ? 13.188 1.494 -0.142 1.00 75.81 100 ARG A CA 1
ATOM 753 C C . ARG A 1 100 ? 11.847 0.812 0.144 1.00 75.81 100 ARG A C 1
ATOM 755 O O . ARG A 1 100 ? 11.260 1.089 1.185 1.00 75.81 100 ARG A O 1
ATOM 762 N N . ALA A 1 101 ? 11.386 -0.086 -0.727 1.00 72.69 101 ALA A N 1
ATOM 763 C CA . ALA A 1 101 ? 10.123 -0.802 -0.553 1.00 72.69 101 ALA A CA 1
ATOM 764 C C . ALA A 1 101 ? 10.173 -1.887 0.542 1.00 72.69 101 ALA A C 1
ATOM 766 O O . ALA A 1 101 ? 9.120 -2.308 1.021 1.00 72.69 101 ALA A O 1
ATOM 767 N N . PHE A 1 102 ? 11.369 -2.331 0.953 1.00 77.31 102 PHE A N 1
ATOM 768 C CA . PHE A 1 102 ? 11.537 -3.325 2.020 1.00 77.31 102 PHE A CA 1
ATOM 769 C C . PHE A 1 102 ? 11.414 -2.729 3.428 1.00 77.31 102 PHE A C 1
ATOM 771 O O . PHE A 1 102 ? 11.144 -3.461 4.379 1.00 77.31 102 PHE A O 1
ATOM 778 N N . ILE A 1 103 ? 11.622 -1.421 3.594 1.00 76.88 103 ILE A N 1
ATOM 779 C CA . ILE A 1 103 ? 11.612 -0.773 4.910 1.00 76.88 103 ILE A CA 1
ATOM 780 C C . ILE A 1 103 ? 10.196 -0.296 5.221 1.00 76.88 103 ILE A C 1
ATOM 782 O O . ILE A 1 103 ? 9.659 0.584 4.551 1.00 76.88 103 ILE A O 1
ATOM 786 N N . VAL A 1 104 ? 9.601 -0.852 6.274 1.00 75.56 104 VAL A N 1
ATOM 787 C CA . VAL A 1 104 ? 8.241 -0.529 6.705 1.00 75.56 104 VAL A CA 1
ATOM 788 C C . VAL A 1 104 ? 8.276 0.030 8.116 1.00 75.56 104 VAL A C 1
ATOM 790 O O . VAL A 1 104 ? 8.899 -0.548 9.002 1.00 75.56 104 VAL A O 1
ATOM 793 N N . ARG A 1 105 ? 7.587 1.151 8.331 1.00 79.19 105 ARG A N 1
ATOM 794 C CA . ARG A 1 105 ? 7.409 1.743 9.658 1.00 79.19 105 ARG A CA 1
ATOM 795 C C . ARG A 1 105 ? 6.016 1.412 10.168 1.00 79.19 105 ARG A C 1
ATOM 797 O O . ARG A 1 105 ? 5.036 1.661 9.470 1.00 79.19 105 ARG A O 1
ATOM 804 N N . ILE A 1 106 ? 5.953 0.822 11.353 1.00 80.88 106 ILE A N 1
ATOM 805 C CA . ILE A 1 106 ? 4.712 0.559 12.077 1.00 80.88 106 ILE A CA 1
ATOM 806 C C . ILE A 1 106 ? 4.586 1.641 13.154 1.00 80.88 106 ILE A C 1
ATOM 808 O O . ILE A 1 106 ? 5.563 1.870 13.872 1.00 80.88 106 ILE A O 1
ATOM 812 N N . PRO A 1 107 ? 3.435 2.332 13.245 1.00 78.19 107 PRO A N 1
ATOM 813 C CA . PRO A 1 107 ? 3.243 3.403 14.214 1.00 78.19 107 PRO A CA 1
ATOM 814 C C . PRO A 1 107 ? 3.323 2.895 15.659 1.00 78.19 107 PRO A C 1
ATOM 816 O O . PRO A 1 107 ? 2.960 1.757 15.959 1.00 78.19 107 PRO A O 1
ATOM 819 N N . GLU A 1 108 ? 3.784 3.768 16.554 1.00 79.12 108 GLU A N 1
ATOM 820 C CA . GLU A 1 108 ? 3.950 3.465 17.977 1.00 79.12 108 GLU A CA 1
ATOM 821 C C . GLU A 1 108 ? 2.607 3.250 18.687 1.00 79.12 108 GLU A C 1
ATOM 823 O O . GLU A 1 108 ? 1.683 4.063 18.575 1.00 79.12 108 GLU A O 1
ATOM 828 N N . GLY A 1 109 ? 2.511 2.169 19.466 1.00 77.50 109 GLY A N 1
ATOM 829 C CA . GLY A 1 109 ? 1.279 1.774 20.155 1.00 77.50 109 GLY A CA 1
ATOM 830 C C . GLY A 1 109 ? 0.265 1.049 19.267 1.00 77.50 109 GLY A C 1
ATOM 831 O O . GLY A 1 109 ? -0.910 0.999 19.621 1.00 77.50 109 GLY A O 1
ATOM 832 N N . ALA A 1 110 ? 0.697 0.497 18.128 1.00 81.00 110 ALA A N 1
ATOM 833 C CA . ALA A 1 110 ? -0.107 -0.397 17.303 1.00 81.00 110 ALA A CA 1
ATOM 834 C C . ALA A 1 110 ? 0.661 -1.673 16.923 1.00 81.00 110 ALA A C 1
ATOM 836 O O . ALA A 1 110 ? 1.878 -1.668 16.734 1.00 81.00 110 ALA A O 1
ATOM 837 N N . LYS A 1 111 ? -0.077 -2.771 16.748 1.00 86.25 111 LYS A N 1
ATOM 838 C CA . LYS A 1 111 ? 0.415 -4.037 16.195 1.00 86.25 111 LYS A CA 1
ATOM 839 C C . LYS A 1 111 ? -0.084 -4.228 14.772 1.00 86.25 111 LYS A C 1
ATOM 841 O O . LYS A 1 111 ? -1.267 -4.057 14.487 1.00 86.25 111 LYS A O 1
ATOM 846 N N . ALA A 1 112 ? 0.807 -4.648 13.880 1.00 86.38 112 ALA A N 1
ATOM 847 C CA . ALA A 1 112 ? 0.469 -5.017 12.513 1.00 86.38 112 ALA A CA 1
ATOM 848 C C . ALA A 1 112 ? 0.229 -6.525 12.395 1.00 86.38 112 ALA A C 1
ATOM 850 O O . ALA A 1 112 ? 1.080 -7.333 12.773 1.00 86.38 112 ALA A O 1
ATOM 851 N N . LEU A 1 113 ? -0.897 -6.913 11.801 1.00 88.56 113 LEU A N 1
ATOM 852 C CA . LEU A 1 113 ? -1.168 -8.286 11.387 1.00 88.56 113 LEU A CA 1
ATOM 853 C C . LEU A 1 113 ? -0.603 -8.507 9.983 1.00 88.56 113 LEU A C 1
ATOM 855 O O . LEU A 1 113 ? -1.022 -7.853 9.023 1.00 88.56 113 LEU A O 1
ATOM 859 N N . LEU A 1 114 ? 0.357 -9.423 9.860 1.00 88.38 114 LEU A N 1
ATOM 860 C CA . LEU A 1 114 ? 0.963 -9.773 8.582 1.00 88.38 114 LEU A CA 1
ATOM 861 C C . LEU A 1 114 ? 0.262 -10.976 7.976 1.00 88.38 114 LEU A C 1
ATOM 863 O O . LEU A 1 114 ? 0.036 -11.998 8.628 1.00 88.38 114 LEU A O 1
ATOM 867 N N . THR A 1 115 ? 0.023 -10.866 6.679 1.00 87.25 115 THR A N 1
ATOM 868 C CA . THR A 1 115 ? -0.546 -11.918 5.851 1.00 87.25 115 THR A CA 1
ATOM 869 C C . THR A 1 115 ? 0.332 -12.169 4.631 1.00 87.25 115 THR A C 1
ATOM 871 O O . THR A 1 115 ? 1.051 -11.286 4.155 1.00 87.25 115 THR A O 1
ATOM 874 N N . ARG A 1 116 ? 0.292 -13.397 4.119 1.00 86.38 116 ARG A N 1
ATOM 875 C CA . ARG A 1 116 ? 0.933 -13.795 2.863 1.00 86.38 116 ARG A CA 1
ATOM 876 C C . ARG A 1 116 ? -0.031 -14.696 2.105 1.00 86.38 116 ARG A C 1
ATOM 878 O O . ARG A 1 116 ? -0.464 -15.710 2.643 1.00 86.38 116 ARG A O 1
ATOM 885 N N . GLY A 1 117 ? -0.391 -14.316 0.878 1.00 81.44 117 GLY A N 1
ATOM 886 C CA . GLY A 1 117 ? -1.340 -15.089 0.062 1.00 81.44 117 GLY A CA 1
ATOM 887 C C . GLY A 1 117 ? -2.693 -15.315 0.751 1.00 81.44 117 GLY A C 1
ATOM 888 O O . GLY A 1 117 ? -3.237 -16.410 0.686 1.00 81.44 117 GLY A O 1
ATOM 889 N N . GLY A 1 118 ? -3.183 -14.318 1.496 1.00 80.12 118 GLY A N 1
ATOM 890 C CA . GLY A 1 118 ? -4.446 -14.397 2.241 1.00 80.12 118 GLY A CA 1
ATOM 891 C C . GLY A 1 118 ? -4.386 -15.170 3.564 1.00 80.12 118 GLY A C 1
ATOM 892 O O . GLY A 1 118 ? -5.374 -15.189 4.289 1.00 80.12 118 GLY A O 1
ATOM 893 N N . ARG A 1 119 ? -3.247 -15.778 3.922 1.00 85.44 119 ARG A N 1
ATOM 894 C CA . ARG A 1 119 ? -3.079 -16.487 5.200 1.00 85.44 119 ARG A CA 1
ATOM 895 C C . ARG A 1 119 ? -2.371 -15.613 6.224 1.00 85.44 119 ARG A C 1
ATOM 897 O O . ARG A 1 119 ? -1.403 -14.932 5.883 1.00 85.44 119 ARG A O 1
ATOM 904 N N . TYR A 1 120 ? -2.833 -15.657 7.472 1.00 89.62 120 TYR A N 1
ATOM 905 C CA . TYR A 1 120 ? -2.141 -15.042 8.604 1.00 89.62 120 TYR A CA 1
ATOM 906 C C . TYR A 1 120 ? -0.769 -15.693 8.805 1.00 89.62 120 TYR A C 1
ATOM 908 O O . TYR A 1 120 ? -0.639 -16.913 8.730 1.00 89.62 120 TYR A O 1
ATOM 916 N N . VAL A 1 121 ? 0.251 -14.867 9.039 1.00 90.00 121 VAL A N 1
ATOM 917 C CA . VAL A 1 121 ? 1.628 -15.327 9.257 1.00 90.00 121 VAL A CA 1
ATOM 918 C C . VAL A 1 121 ? 2.074 -15.017 10.676 1.00 90.00 121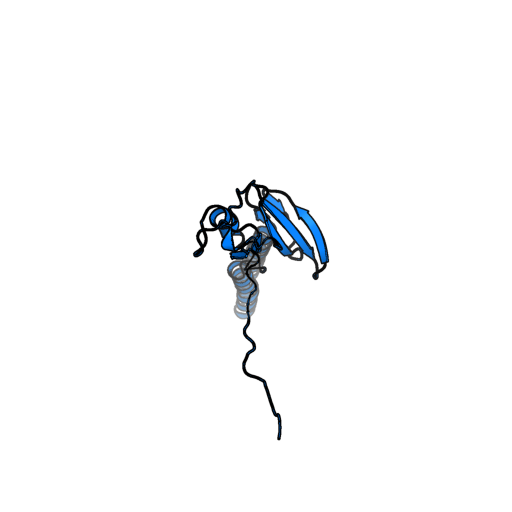 VAL A C 1
ATOM 920 O O . VAL A 1 121 ? 2.485 -15.916 11.401 1.00 90.00 121 VAL A O 1
ATOM 923 N N . ARG A 1 122 ? 2.045 -13.737 11.059 1.00 89.50 122 ARG A N 1
ATOM 924 C CA . ARG A 1 122 ? 2.511 -13.273 12.370 1.00 89.50 122 ARG A CA 1
ATOM 925 C C . ARG A 1 122 ? 2.021 -11.865 12.678 1.00 89.50 122 ARG A C 1
ATOM 927 O O . ARG A 1 122 ? 1.684 -11.107 11.770 1.00 89.50 122 ARG A O 1
ATOM 934 N N . THR A 1 123 ? 2.086 -11.491 13.945 1.00 90.19 123 THR A N 1
ATOM 935 C CA . THR A 1 123 ? 1.965 -10.107 14.406 1.00 90.19 123 THR A CA 1
ATOM 936 C C . THR A 1 123 ? 3.344 -9.463 14.502 1.00 90.19 123 THR A C 1
ATOM 938 O O . THR A 1 123 ? 4.289 -10.101 14.966 1.00 90.19 123 THR A O 1
ATOM 941 N N . VAL A 1 124 ? 3.468 -8.203 14.096 1.00 88.50 124 VAL A N 1
ATOM 942 C CA . VAL A 1 124 ? 4.687 -7.402 14.272 1.00 88.50 124 VAL A CA 1
ATOM 943 C C . VAL A 1 124 ? 4.345 -6.179 15.119 1.00 88.50 124 VAL A C 1
ATOM 945 O O . VAL A 1 124 ? 3.291 -5.572 14.928 1.00 88.50 124 VAL A O 1
ATOM 948 N N . GLY A 1 125 ? 5.206 -5.880 16.092 1.00 86.25 125 GLY A N 1
ATOM 949 C CA . GLY A 1 125 ? 5.051 -4.739 16.993 1.00 86.25 125 GLY A CA 1
ATOM 950 C C . GLY A 1 125 ? 5.391 -3.404 16.334 1.00 86.25 125 GLY A C 1
ATOM 951 O O . GLY A 1 125 ? 5.651 -3.336 15.131 1.00 86.25 125 GLY A O 1
ATOM 952 N N . ALA A 1 126 ? 5.382 -2.348 17.139 1.00 85.38 126 ALA A N 1
ATOM 953 C CA . ALA A 1 126 ? 5.766 -1.020 16.696 1.00 85.38 126 ALA A CA 1
ATOM 954 C C . ALA A 1 126 ? 7.262 -0.930 16.350 1.00 85.38 126 ALA A C 1
ATOM 956 O O . ALA A 1 126 ? 8.091 -1.657 16.903 1.00 85.38 126 ALA A O 1
ATOM 957 N N . GLY A 1 127 ? 7.592 -0.026 15.424 1.00 84.50 127 GLY A N 1
ATOM 958 C CA . GLY A 1 127 ? 8.964 0.247 15.008 1.00 84.50 127 GLY A CA 1
ATOM 959 C C . GLY A 1 127 ? 9.217 0.052 13.513 1.00 84.50 127 GLY A C 1
ATOM 960 O O . GLY A 1 127 ? 8.310 -0.107 12.691 1.00 84.50 127 GLY A O 1
ATOM 961 N N . THR A 1 128 ? 10.496 0.110 13.135 1.00 83.44 128 THR A N 1
ATOM 962 C CA . THR A 1 128 ? 10.928 -0.065 11.741 1.00 83.44 128 THR A CA 1
ATOM 963 C C . THR A 1 128 ? 11.308 -1.518 11.492 1.00 83.44 128 THR A C 1
ATOM 965 O O . THR A 1 128 ? 12.253 -2.031 12.087 1.00 83.44 128 THR A O 1
ATOM 968 N N . HIS A 1 129 ? 10.602 -2.172 10.574 1.00 85.06 129 HIS A N 1
ATOM 969 C CA . HIS A 1 129 ? 10.823 -3.568 10.221 1.00 85.06 129 HIS A CA 1
ATOM 970 C C . HIS A 1 129 ? 11.127 -3.728 8.736 1.00 85.06 129 HIS A C 1
ATOM 972 O O . HIS A 1 129 ? 10.520 -3.088 7.877 1.00 85.06 129 HIS A O 1
ATOM 978 N N . LEU A 1 130 ? 12.055 -4.637 8.438 1.00 84.56 130 LEU A N 1
ATOM 979 C CA . LEU A 1 130 ? 12.385 -5.023 7.075 1.00 84.56 130 LEU A CA 1
ATOM 980 C C . LEU A 1 130 ? 11.439 -6.152 6.652 1.00 84.56 130 LEU A C 1
ATOM 982 O O . LEU A 1 130 ? 11.544 -7.286 7.123 1.00 84.56 130 LEU A O 1
ATOM 986 N N . LEU A 1 131 ? 10.458 -5.816 5.818 1.00 83.06 131 LEU A N 1
ATOM 987 C CA . LEU A 1 131 ? 9.436 -6.737 5.337 1.00 83.06 131 LEU A CA 1
ATOM 988 C C . LEU A 1 131 ? 9.549 -6.870 3.830 1.00 83.06 131 LEU A C 1
ATOM 990 O O . LEU A 1 131 ? 9.496 -5.894 3.089 1.00 83.06 131 LE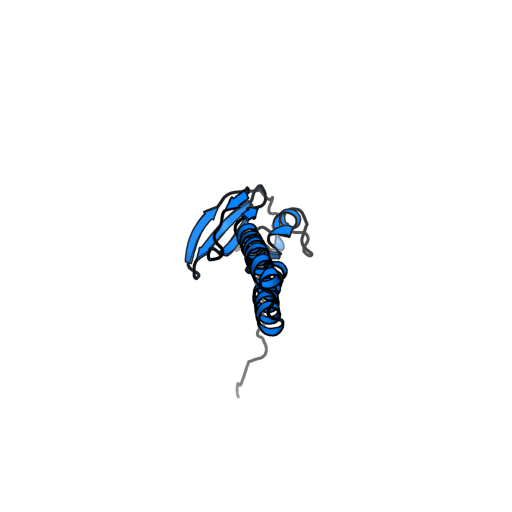U A O 1
ATOM 994 N N . ALA A 1 132 ? 9.673 -8.110 3.378 1.00 81.25 132 ALA A N 1
ATOM 995 C CA . ALA A 1 132 ? 9.688 -8.390 1.959 1.00 81.25 132 ALA A CA 1
ATOM 996 C C . ALA A 1 132 ? 8.336 -8.051 1.298 1.00 81.25 132 ALA A C 1
ATOM 998 O O . ALA A 1 132 ? 7.291 -8.185 1.943 1.00 81.25 132 ALA A O 1
ATOM 999 N N . PRO A 1 133 ? 8.329 -7.661 0.011 1.00 75.19 133 PRO A N 1
ATOM 1000 C CA . PRO A 1 133 ? 7.149 -7.107 -0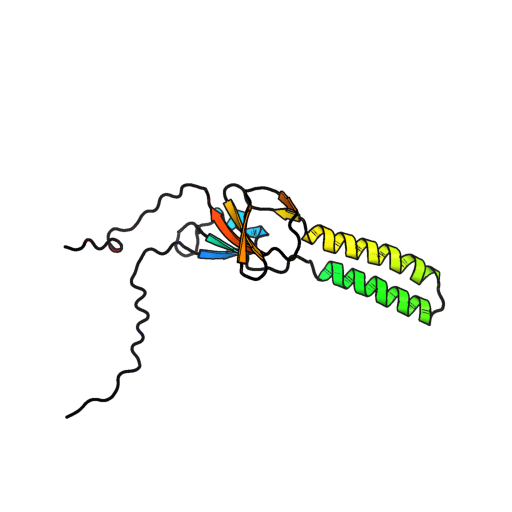.658 1.00 75.19 133 PRO A CA 1
ATOM 1001 C C . PRO A 1 133 ? 5.974 -8.089 -0.786 1.00 75.19 133 PRO A C 1
ATOM 1003 O O . PRO A 1 133 ? 4.836 -7.663 -0.944 1.00 75.19 133 PRO A O 1
ATOM 1006 N N . TRP A 1 134 ? 6.216 -9.397 -0.670 1.00 79.12 134 TRP A N 1
ATOM 1007 C CA . TRP A 1 134 ? 5.165 -10.421 -0.660 1.00 79.12 134 TRP A CA 1
ATOM 1008 C C . TRP A 1 134 ? 4.418 -10.546 0.680 1.00 79.12 134 TRP A C 1
ATOM 1010 O O . TRP A 1 134 ? 3.441 -11.293 0.760 1.00 79.12 134 TRP A O 1
ATOM 1020 N N . TYR A 1 135 ? 4.865 -9.856 1.736 1.00 82.62 135 TYR A N 1
ATOM 1021 C CA . TYR A 1 135 ? 4.142 -9.758 3.004 1.00 82.62 135 TYR A CA 1
ATOM 1022 C C . TYR A 1 135 ? 3.262 -8.502 3.026 1.00 82.62 135 TYR A C 1
ATOM 1024 O O . TYR A 1 135 ? 3.733 -7.359 2.955 1.00 82.62 135 TYR A O 1
ATOM 1032 N N . VAL A 1 136 ? 1.959 -8.714 3.187 1.00 81.62 136 VAL A N 1
ATOM 1033 C CA . VAL A 1 136 ? 0.952 -7.652 3.213 1.00 81.62 136 VAL A CA 1
ATOM 1034 C C . VAL A 1 136 ? 0.492 -7.436 4.649 1.00 81.62 136 VAL A C 1
ATOM 1036 O O . VAL A 1 136 ? 0.167 -8.389 5.357 1.00 81.62 136 VAL A O 1
ATOM 1039 N N . ILE A 1 137 ? 0.468 -6.178 5.088 1.00 82.88 137 ILE A N 1
ATOM 1040 C CA . ILE A 1 137 ? -0.157 -5.816 6.363 1.00 82.88 137 ILE A CA 1
ATOM 1041 C C . ILE A 1 137 ? -1.658 -5.782 6.107 1.00 82.88 137 ILE A C 1
ATOM 1043 O O . ILE A 1 137 ? -2.107 -4.999 5.279 1.00 82.88 137 ILE A O 1
ATOM 1047 N N . SER A 1 138 ? -2.424 -6.645 6.765 1.00 80.00 138 SER A N 1
ATOM 1048 C CA . SER A 1 138 ? -3.879 -6.669 6.584 1.00 80.00 138 SER A CA 1
ATOM 1049 C C . SER A 1 138 ? -4.573 -5.639 7.466 1.00 80.00 138 SER A C 1
ATOM 1051 O O . SER A 1 138 ? -5.474 -4.945 7.016 1.00 80.00 138 SER A O 1
ATOM 1053 N N . HIS A 1 139 ? -4.146 -5.556 8.728 1.00 83.44 139 HIS A N 1
ATOM 1054 C CA . HIS A 1 139 ? -4.795 -4.752 9.756 1.00 83.44 139 HIS A CA 1
ATOM 1055 C C . HIS A 1 139 ? -3.742 -4.235 10.733 1.00 83.44 139 HIS A C 1
ATOM 1057 O O . HIS A 1 139 ? -2.802 -4.957 11.072 1.00 83.44 139 HIS A O 1
ATOM 1063 N N . LEU A 1 140 ? -3.922 -3.003 11.186 1.00 83.25 140 LEU A N 1
ATOM 1064 C CA . LEU A 1 140 ? -3.233 -2.415 12.325 1.00 83.25 140 LEU A CA 1
ATOM 1065 C C . LEU A 1 140 ? -4.234 -2.316 13.466 1.00 83.25 140 LEU A C 1
ATOM 1067 O O . LEU A 1 140 ? -5.333 -1.800 13.265 1.00 83.25 140 LEU A O 1
ATOM 1071 N N . VAL A 1 141 ? -3.852 -2.805 14.637 1.00 82.25 141 VAL A N 1
ATOM 1072 C CA . VAL A 1 141 ? -4.681 -2.784 15.842 1.00 82.25 141 VAL A CA 1
ATOM 1073 C C . VAL A 1 141 ? -3.966 -1.947 16.887 1.00 82.25 141 VAL A C 1
ATOM 1075 O O . VAL A 1 141 ? -2.793 -2.196 17.164 1.00 82.25 141 VAL A O 1
ATOM 1078 N N . THR A 1 142 ? -4.652 -0.952 17.442 1.00 81.69 142 THR A N 1
ATOM 1079 C CA . THR A 1 142 ? -4.108 -0.151 18.545 1.00 81.69 142 THR A CA 1
ATOM 1080 C C . THR A 1 142 ? -3.965 -0.999 19.812 1.00 81.69 142 THR A C 1
ATOM 1082 O O . THR A 1 142 ? -4.832 -1.808 20.132 1.00 81.69 142 THR A O 1
ATOM 1085 N N . GLU A 1 143 ? -2.865 -0.814 20.535 1.00 82.44 143 GLU A N 1
ATOM 1086 C CA . GLU A 1 143 ? -2.653 -1.358 21.883 1.00 82.44 143 GLU A CA 1
ATOM 1087 C C . GLU A 1 143 ? -3.029 -0.354 22.976 1.00 82.44 143 GLU A C 1
ATOM 1089 O O . GLU A 1 143 ? -2.969 -0.672 24.161 1.00 82.44 143 GLU A O 1
ATOM 1094 N N . ARG A 1 144 ? -3.387 0.876 22.591 1.00 77.69 144 ARG A N 1
ATOM 1095 C CA . ARG A 1 144 ? -3.779 1.912 23.542 1.00 77.69 144 ARG A CA 1
ATOM 1096 C C . ARG A 1 144 ? -5.147 1.581 24.119 1.00 77.69 144 ARG A C 1
ATOM 1098 O O . ARG A 1 144 ? -6.068 1.237 23.379 1.00 77.69 144 ARG A O 1
ATOM 1105 N N . GLU A 1 145 ? -5.278 1.748 25.427 1.00 75.12 145 GLU A N 1
ATOM 1106 C CA . GLU A 1 145 ? -6.572 1.697 26.092 1.00 75.12 145 GLU A CA 1
ATOM 1107 C C . GLU A 1 145 ? -7.398 2.914 25.663 1.00 75.12 145 GLU A C 1
ATOM 1109 O O . GLU A 1 145 ? -6.949 4.058 25.768 1.00 75.12 145 GLU A O 1
ATOM 1114 N N . ILE A 1 146 ? -8.586 2.662 25.113 1.00 69.31 146 ILE A N 1
ATOM 1115 C CA . ILE A 1 146 ? -9.509 3.707 24.671 1.00 69.31 146 ILE A CA 1
ATOM 1116 C C . ILE A 1 146 ? -10.787 3.555 25.494 1.00 69.31 146 ILE A C 1
ATOM 1118 O O . ILE A 1 146 ? -11.407 2.490 25.428 1.00 69.31 146 ILE A O 1
ATOM 1122 N N . PRO A 1 147 ? -11.206 4.591 26.246 1.00 66.06 147 PRO A N 1
ATOM 1123 C CA . PRO A 1 147 ? -12.468 4.543 26.965 1.00 66.06 147 PRO A CA 1
ATOM 1124 C C . PRO A 1 147 ? -13.607 4.427 25.951 1.00 66.06 147 PRO A C 1
ATOM 1126 O O . PRO A 1 147 ? -13.738 5.241 25.033 1.00 66.06 147 PRO A O 1
ATOM 1129 N N . PHE A 1 148 ? -14.405 3.375 26.091 1.00 64.88 148 PHE A N 1
ATOM 1130 C CA . PHE A 1 148 ? -15.528 3.099 25.210 1.00 64.88 148 PHE A CA 1
ATOM 1131 C C . PHE A 1 148 ? -16.825 3.520 25.898 1.00 64.88 148 PHE A C 1
ATOM 1133 O O . PHE A 1 148 ? -17.408 2.754 26.662 1.00 64.88 148 PHE A O 1
ATOM 1140 N N . ASP A 1 149 ? -17.271 4.745 25.621 1.00 63.31 149 ASP A N 1
ATOM 1141 C CA . ASP A 1 149 ? -18.586 5.213 26.055 1.00 63.31 149 ASP A CA 1
ATOM 1142 C C . ASP A 1 149 ? -19.661 4.671 25.109 1.00 63.31 149 ASP A C 1
ATOM 1144 O O . ASP A 1 149 ? -19.805 5.117 23.964 1.00 63.31 149 ASP A O 1
ATOM 1148 N N . VAL A 1 150 ? -20.428 3.691 25.589 1.00 61.00 150 VAL A N 1
ATOM 1149 C CA . VAL A 1 150 ? -21.653 3.253 24.915 1.00 61.00 150 VAL A CA 1
ATOM 1150 C C . VAL A 1 150 ? -22.801 4.107 25.438 1.00 61.00 150 VAL A C 1
ATOM 1152 O O . VAL A 1 150 ? -23.111 4.027 26.628 1.00 61.00 150 VAL A O 1
ATOM 1155 N N . PRO A 1 151 ? -23.467 4.916 24.595 1.00 59.72 151 PRO A N 1
ATOM 1156 C CA . PRO A 1 151 ? -24.690 5.576 25.024 1.00 59.72 151 PRO A CA 1
ATOM 1157 C C . PRO A 1 151 ? -25.723 4.504 25.384 1.00 59.72 151 PRO A C 1
ATOM 1159 O O . PRO A 1 151 ? -25.896 3.544 24.637 1.00 59.72 151 PRO A O 1
ATOM 1162 N N . VAL A 1 152 ? -26.422 4.679 26.510 1.00 60.44 152 VAL A N 1
ATOM 1163 C CA . VAL A 1 152 ? -27.365 3.696 27.091 1.00 60.44 152 VAL A CA 1
ATOM 1164 C C . VAL A 1 152 ? -28.420 3.213 26.080 1.00 60.44 152 VAL A C 1
ATOM 1166 O O . VAL A 1 152 ? -28.847 2.067 26.131 1.00 60.44 152 VAL A O 1
ATOM 1169 N N . VAL A 1 153 ? -28.758 4.050 25.093 1.00 62.31 153 VAL A N 1
ATOM 1170 C CA . VAL A 1 153 ? -29.666 3.737 23.972 1.00 62.31 153 VAL A CA 1
ATOM 1171 C C . VAL A 1 153 ? -29.195 2.546 23.117 1.00 62.31 153 VAL A C 1
ATOM 1173 O O . VAL A 1 153 ? -30.021 1.843 22.548 1.00 62.31 153 VAL A O 1
ATOM 1176 N N . ASN A 1 154 ? -27.887 2.277 23.059 1.00 58.00 154 ASN A N 1
ATOM 1177 C CA . ASN A 1 154 ? -27.291 1.165 22.306 1.00 58.00 154 ASN A CA 1
ATOM 1178 C C . ASN A 1 154 ? -26.996 -0.072 23.176 1.00 58.00 154 ASN A C 1
ATOM 1180 O O . ASN A 1 154 ? -26.379 -1.023 22.696 1.00 58.00 154 ASN A O 1
ATOM 1184 N N . SER A 1 155 ? -27.427 -0.066 24.441 1.00 62.84 155 SER A N 1
ATOM 1185 C CA . SER A 1 155 ? -27.276 -1.179 25.383 1.00 62.84 155 SER A CA 1
ATOM 1186 C C . SER A 1 155 ? -28.653 -1.714 25.793 1.00 62.84 155 SER A C 1
ATOM 1188 O O . SER A 1 155 ? -29.032 -1.557 26.955 1.00 62.84 155 SER A O 1
ATOM 1190 N N . PRO A 1 156 ? -29.438 -2.309 24.870 1.00 59.47 156 PRO A N 1
ATOM 1191 C CA . PRO A 1 156 ? -30.744 -2.851 25.217 1.00 59.47 156 PRO A CA 1
ATOM 1192 C C . PRO A 1 156 ? -30.567 -3.984 26.233 1.00 59.47 156 PRO A C 1
ATOM 1194 O O . PRO A 1 156 ? -30.046 -5.057 25.917 1.00 59.47 156 PRO A O 1
ATOM 1197 N N . THR A 1 157 ? -30.978 -3.735 27.473 1.00 74.31 157 THR A N 1
ATOM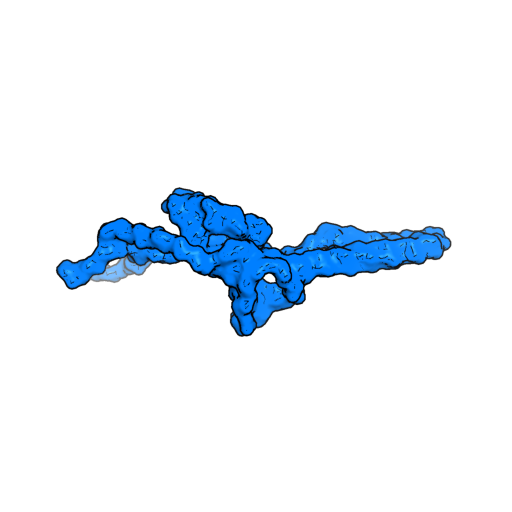 1198 C CA . THR A 1 157 ? -31.168 -4.786 28.467 1.00 74.31 157 THR A CA 1
ATOM 1199 C C . THR A 1 157 ? -32.456 -5.519 28.132 1.00 74.31 157 THR A C 1
ATOM 1201 O O . THR A 1 157 ? -33.444 -4.914 27.722 1.00 74.31 157 THR A O 1
ATOM 1204 N N . LYS A 1 158 ? -32.424 -6.844 28.245 1.00 64.06 158 LYS A N 1
ATOM 1205 C CA . LYS A 1 158 ? -33.564 -7.711 27.964 1.00 64.06 158 LYS A CA 1
ATOM 1206 C C . LYS A 1 158 ? -34.521 -7.695 29.164 1.00 64.06 158 LYS A C 1
ATOM 1208 O O . LYS A 1 158 ? -34.578 -8.692 29.875 1.00 64.06 158 LYS A O 1
ATOM 1213 N N . ASP A 1 159 ? -35.192 -6.570 29.388 1.00 58.09 159 ASP A N 1
ATOM 1214 C CA . ASP A 1 159 ? -36.336 -6.461 30.306 1.00 58.09 159 ASP A CA 1
ATOM 1215 C C . ASP A 1 159 ? -37.633 -6.270 29.513 1.00 58.09 159 ASP A C 1
ATOM 1217 O O . ASP A 1 159 ? -37.623 -5.473 28.544 1.00 58.09 159 ASP A O 1
#

Radius of gyration: 25.36 Å; chains: 1; bounding box: 88×29×63 Å